Protein AF-A0A2V9QXI5-F1 (afdb_monomer)

Secondary structure (DSSP, 8-state):
------PPP------HHHHHHHHHHHHTTS-SSHHHHHHHHHHHHHHHHHHHHHHHHHHHHHHH--HHHHHHHHHHHHHHHHHHTTS-TTS--

pLDDT: mean 85.5, std 11.97, range [40.94, 96.19]

Radius of gyration: 21.85 Å; Cα contacts (8 Å, |Δi|>4): 19; chains: 1; bounding box: 49×32×50 Å

Mean predicted aligned error: 10.43 Å

Structure (mmCIF, N/CA/C/O backbone):
data_AF-A0A2V9QXI5-F1
#
_entry.id   AF-A0A2V9QXI5-F1
#
loop_
_atom_site.group_PDB
_atom_site.id
_atom_site.type_symbol
_atom_site.label_atom_id
_atom_site.label_alt_id
_atom_site.label_comp_id
_atom_site.label_asym_id
_atom_site.label_entity_id
_atom_site.label_seq_id
_atom_site.pdbx_PDB_ins_code
_atom_site.Cartn_x
_atom_site.Cartn_y
_atom_site.Cartn_z
_atom_site.occupancy
_atom_site.B_iso_or_equiv
_atom_site.auth_seq_id
_atom_site.auth_comp_id
_atom_site.auth_asym_id
_atom_site.auth_atom_id
_atom_site.pdbx_PDB_model_num
ATOM 1 N N . MET A 1 1 ? 11.722 20.630 18.377 1.00 40.94 1 MET A N 1
ATOM 2 C CA . MET A 1 1 ? 10.455 20.048 18.875 1.00 40.94 1 MET A CA 1
ATOM 3 C C . MET A 1 1 ? 9.533 19.887 17.679 1.00 40.94 1 MET A C 1
ATOM 5 O O . MET A 1 1 ? 9.136 20.896 17.113 1.00 40.94 1 MET A O 1
ATOM 9 N N . GLY A 1 2 ? 9.298 18.654 17.221 1.00 48.69 2 GLY A N 1
ATOM 10 C CA . GLY A 1 2 ? 8.417 18.399 16.077 1.00 48.69 2 GLY A CA 1
ATOM 11 C C . GLY A 1 2 ?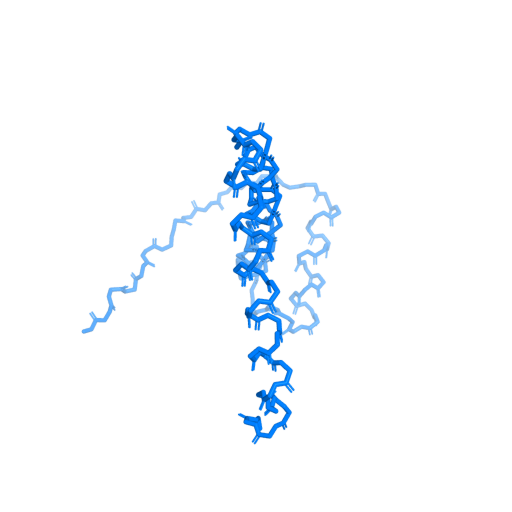 6.988 18.813 16.416 1.00 48.69 2 GLY A C 1
ATOM 12 O O . GLY A 1 2 ? 6.475 18.456 17.476 1.00 48.69 2 GLY A O 1
ATOM 13 N N . THR A 1 3 ? 6.366 19.609 15.555 1.00 51.19 3 THR A N 1
ATOM 14 C CA . THR A 1 3 ? 4.961 19.985 15.688 1.00 51.19 3 THR A CA 1
ATOM 15 C C . THR A 1 3 ? 4.120 18.708 15.631 1.00 51.19 3 THR A C 1
ATOM 17 O O . THR A 1 3 ? 4.146 17.983 14.639 1.00 51.19 3 THR A O 1
ATOM 20 N N . LYS A 1 4 ? 3.397 18.382 16.713 1.00 57.47 4 LYS A N 1
ATOM 21 C CA . LYS A 1 4 ? 2.376 17.324 16.672 1.00 57.47 4 LYS A CA 1
ATOM 22 C C . LYS A 1 4 ? 1.386 17.717 15.579 1.00 57.47 4 LYS A C 1
ATOM 24 O O . LYS A 1 4 ? 0.682 18.711 15.739 1.00 57.47 4 LYS A O 1
ATOM 29 N N . ALA A 1 5 ? 1.379 16.980 14.470 1.00 65.56 5 ALA A N 1
ATOM 30 C CA . ALA A 1 5 ? 0.465 17.229 13.368 1.00 65.56 5 ALA A CA 1
ATOM 31 C C . ALA A 1 5 ? -0.973 17.217 13.904 1.00 65.56 5 ALA A C 1
ATOM 33 O O . ALA A 1 5 ? -1.417 16.243 14.517 1.00 65.56 5 ALA A O 1
ATOM 34 N N . THR A 1 6 ? -1.686 18.327 13.729 1.00 74.12 6 THR A N 1
ATOM 35 C CA . THR A 1 6 ? -3.068 18.464 14.181 1.00 74.12 6 THR A CA 1
ATOM 36 C C . THR A 1 6 ? -3.935 17.522 13.353 1.00 74.12 6 THR A C 1
ATOM 38 O O . THR A 1 6 ? -4.162 17.756 12.167 1.00 74.12 6 THR A O 1
ATOM 41 N N . ARG A 1 7 ? -4.392 16.419 13.953 1.00 77.88 7 ARG A N 1
ATOM 42 C CA . ARG A 1 7 ? -5.213 15.424 13.256 1.00 77.88 7 ARG A CA 1
ATOM 43 C C . ARG A 1 7 ? -6.595 16.009 12.963 1.00 77.88 7 ARG A C 1
ATOM 45 O O . ARG A 1 7 ? -7.295 16.440 13.881 1.00 77.88 7 ARG A O 1
ATOM 52 N N . ALA A 1 8 ? -6.994 16.008 11.693 1.00 84.06 8 ALA A N 1
ATOM 53 C CA . ALA A 1 8 ? -8.333 16.424 11.297 1.00 84.06 8 ALA A CA 1
ATOM 54 C C . ALA A 1 8 ? -9.378 15.446 11.857 1.00 84.06 8 ALA A C 1
ATOM 56 O O . ALA A 1 8 ? -9.210 14.226 11.780 1.00 84.06 8 ALA A O 1
ATOM 57 N N . LYS A 1 9 ? -10.467 15.979 12.420 1.00 87.00 9 LYS A N 1
ATOM 58 C CA . LYS A 1 9 ? -11.622 15.162 12.804 1.00 87.00 9 LYS A CA 1
ATOM 59 C C . LYS A 1 9 ? -12.385 14.792 11.537 1.00 87.00 9 LYS A C 1
ATOM 61 O O . LYS A 1 9 ? -12.847 15.677 10.824 1.00 87.00 9 LYS A O 1
ATOM 66 N N . LEU A 1 10 ? -12.523 13.497 11.284 1.00 85.69 10 LEU A N 1
ATOM 67 C CA . LEU A 1 10 ? -13.279 12.965 10.158 1.00 85.69 10 LEU A CA 1
ATOM 68 C C . LEU A 1 10 ? -14.521 12.253 10.696 1.00 85.69 10 LEU A C 1
ATOM 70 O O . LEU A 1 10 ? -14.408 11.367 11.540 1.00 85.69 10 LEU A O 1
ATOM 74 N N . SER A 1 11 ? -15.696 12.642 10.208 1.00 88.69 11 SER A N 1
ATOM 75 C CA . SER A 1 11 ? -16.935 11.894 10.409 1.00 88.69 11 SER A CA 1
ATOM 76 C C . SER A 1 11 ? -17.348 11.343 9.054 1.00 88.69 11 SER A C 1
ATOM 78 O O . SER A 1 11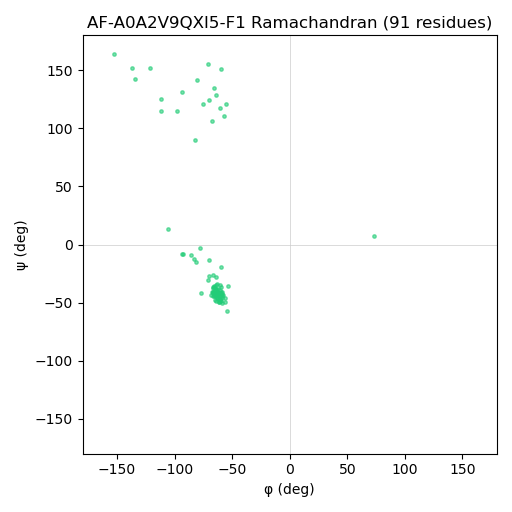 ? -17.602 12.113 8.131 1.00 88.69 11 SER A O 1
ATOM 80 N N . THR A 1 12 ? -17.338 10.021 8.909 1.00 87.62 12 THR A N 1
ATOM 81 C CA . THR A 1 12 ? -17.683 9.346 7.657 1.00 87.62 12 THR A CA 1
ATOM 82 C C . THR A 1 12 ? -18.561 8.135 7.932 1.00 87.62 12 THR A C 1
ATOM 84 O O . THR A 1 12 ? -18.479 7.530 9.002 1.00 87.62 12 THR A O 1
ATOM 87 N N . THR A 1 13 ? -19.402 7.786 6.962 1.00 93.38 13 THR A N 1
ATOM 88 C CA . THR A 1 13 ? -20.205 6.562 7.007 1.00 93.38 13 THR A CA 1
ATOM 89 C C . THR A 1 13 ? -19.448 5.461 6.283 1.00 93.38 13 THR A C 1
ATOM 91 O O . THR A 1 13 ? -18.975 5.656 5.166 1.00 93.38 13 THR A O 1
ATOM 94 N N . VAL A 1 14 ? -19.338 4.299 6.916 1.00 92.50 14 VAL A N 1
ATOM 95 C CA . VAL A 1 14 ? -18.693 3.116 6.342 1.00 92.50 14 VAL A CA 1
ATOM 96 C C . VAL A 1 14 ? -19.679 1.959 6.293 1.00 92.50 14 VAL A C 1
ATOM 98 O O . VAL A 1 14 ? -20.591 1.876 7.116 1.00 92.50 14 VAL A O 1
ATOM 101 N N . ALA A 1 15 ? -19.484 1.053 5.336 1.00 95.44 15 ALA A N 1
ATOM 102 C CA . ALA A 1 15 ? -20.221 -0.202 5.296 1.00 95.44 15 ALA A CA 1
ATOM 103 C C . ALA A 1 15 ? -19.971 -1.020 6.576 1.00 95.44 15 ALA A C 1
ATOM 105 O O . ALA A 1 15 ? -18.903 -0.937 7.191 1.00 95.44 15 ALA A O 1
ATOM 106 N N . HIS A 1 16 ? -20.955 -1.832 6.965 1.00 95.75 16 HIS A N 1
ATOM 107 C CA . HIS A 1 16 ? -20.886 -2.625 8.194 1.00 95.75 16 HIS A CA 1
ATOM 108 C C . HIS A 1 16 ? -19.677 -3.575 8.210 1.00 95.75 16 HIS A C 1
ATOM 110 O O . HIS A 1 16 ? -18.963 -3.666 9.204 1.00 95.75 16 HIS A O 1
ATOM 116 N N . GLU A 1 17 ? -19.408 -4.224 7.082 1.00 95.62 17 GLU A N 1
ATOM 117 C CA . GLU A 1 17 ? -18.248 -5.092 6.852 1.00 95.62 17 GLU A CA 1
ATOM 118 C C . GLU A 1 17 ? -16.902 -4.372 7.049 1.00 95.62 17 GLU A C 1
ATOM 120 O O . GLU A 1 17 ? -16.011 -4.898 7.719 1.00 95.62 17 GLU A O 1
ATOM 125 N N . ASN A 1 18 ? -16.774 -3.123 6.592 1.00 93.69 18 ASN A N 1
ATOM 126 C CA . ASN A 1 18 ? -15.560 -2.328 6.800 1.00 93.69 18 ASN A CA 1
ATOM 127 C C . ASN A 1 18 ? -15.356 -2.005 8.284 1.00 93.69 18 ASN A C 1
ATOM 129 O O . ASN A 1 18 ? -14.239 -2.083 8.796 1.00 93.69 18 ASN A O 1
ATOM 133 N N . LEU A 1 19 ? -16.436 -1.680 9.000 1.00 94.38 19 LEU A N 1
ATOM 134 C CA . LEU A 1 19 ? -16.376 -1.453 10.442 1.00 94.38 19 LEU A CA 1
ATOM 135 C C . LEU A 1 19 ? -15.958 -2.722 11.198 1.00 94.38 19 LEU A C 1
ATOM 137 O O . LEU A 1 19 ? -15.152 -2.639 12.129 1.00 94.38 19 LEU A O 1
ATOM 141 N N . GLN A 1 20 ? -16.470 -3.891 10.799 1.00 96.19 20 GLN A N 1
ATOM 142 C CA . GLN A 1 20 ? -16.059 -5.173 11.375 1.00 96.19 20 GLN A CA 1
ATOM 143 C C . GLN A 1 20 ? -14.565 -5.430 11.164 1.00 96.19 20 GLN A C 1
ATOM 145 O O . GLN A 1 20 ? -13.873 -5.769 12.123 1.00 96.19 20 GLN A O 1
ATOM 150 N N . TYR A 1 21 ? -14.059 -5.214 9.947 1.00 94.00 21 TYR A N 1
ATOM 151 C CA . TYR A 1 21 ? -12.641 -5.371 9.627 1.00 94.00 21 TYR A CA 1
ATOM 152 C C . TYR A 1 21 ? -11.750 -4.463 10.488 1.00 94.00 21 TYR A C 1
ATOM 154 O O . TYR A 1 21 ? -10.831 -4.944 11.153 1.00 94.00 21 TYR A O 1
ATOM 162 N N . LEU A 1 22 ? -12.062 -3.165 10.558 1.00 94.44 22 LEU A N 1
ATOM 163 C CA . LEU A 1 22 ? -11.295 -2.209 11.365 1.00 94.44 22 LEU A CA 1
ATOM 164 C C . LEU A 1 22 ? -11.338 -2.562 12.861 1.00 94.44 22 LEU A C 1
ATOM 166 O O . LEU A 1 22 ? -10.329 -2.481 13.558 1.00 94.44 22 LEU A O 1
ATOM 170 N N . THR A 1 23 ? -12.490 -3.019 13.355 1.00 94.94 23 THR A N 1
ATOM 171 C CA . THR A 1 23 ? -12.632 -3.476 14.745 1.00 94.94 23 THR A CA 1
ATOM 172 C C . THR A 1 23 ? -11.821 -4.746 15.006 1.00 94.94 23 THR A C 1
ATOM 174 O O . THR A 1 23 ? -11.242 -4.897 16.081 1.00 94.94 23 THR A O 1
ATOM 177 N N . ALA A 1 24 ? -11.748 -5.664 14.038 1.00 95.19 24 ALA A N 1
ATOM 178 C CA . ALA A 1 24 ? -10.937 -6.872 14.141 1.00 95.19 24 ALA A CA 1
ATOM 179 C C . ALA A 1 24 ? -9.437 -6.546 14.212 1.00 95.19 24 ALA A C 1
ATOM 181 O O . ALA A 1 24 ? -8.733 -7.152 15.021 1.00 95.19 24 ALA A O 1
ATOM 182 N N . LEU A 1 25 ? -8.959 -5.549 13.455 1.00 93.44 25 LE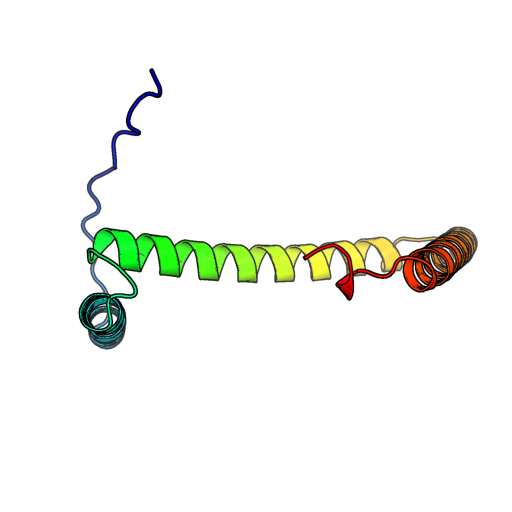U A N 1
ATOM 183 C CA . LEU A 1 25 ? -7.575 -5.065 13.552 1.00 93.44 25 LEU A CA 1
ATOM 184 C C . LEU A 1 25 ? -7.250 -4.577 14.965 1.00 93.44 25 LEU A C 1
ATOM 186 O O . LEU A 1 25 ? -6.255 -5.016 15.543 1.00 93.44 25 LEU A O 1
ATOM 190 N N . VAL A 1 26 ? -8.140 -3.779 15.559 1.00 95.19 26 VAL A N 1
ATOM 191 C CA . VAL A 1 26 ? -7.973 -3.303 16.939 1.00 95.19 26 VAL A CA 1
ATOM 192 C C . VAL A 1 26 ? -7.990 -4.461 17.941 1.00 95.19 26 VAL A C 1
ATOM 194 O O . VAL A 1 26 ? -7.118 -4.558 18.799 1.00 95.19 26 VAL A O 1
ATOM 197 N N . ARG A 1 27 ? -8.937 -5.399 17.813 1.00 95.00 27 ARG A N 1
ATOM 198 C CA . ARG A 1 27 ? -9.032 -6.574 18.702 1.00 95.00 27 ARG A CA 1
ATOM 199 C C . ARG A 1 27 ? -7.817 -7.493 18.618 1.00 95.00 27 ARG A C 1
ATOM 201 O O . ARG A 1 27 ? -7.446 -8.095 19.616 1.00 95.00 27 ARG A O 1
ATOM 208 N N . SER A 1 28 ? -7.220 -7.608 17.435 1.00 94.56 28 SER A N 1
ATOM 209 C CA . SER A 1 28 ? -6.014 -8.411 17.211 1.00 94.56 28 SER A CA 1
ATOM 210 C C . SER A 1 28 ? -4.725 -7.738 17.694 1.00 94.56 28 SER A C 1
ATOM 212 O O . SER A 1 28 ? -3.662 -8.343 17.593 1.00 94.56 28 SER A O 1
ATOM 214 N N . GLY A 1 29 ? -4.799 -6.497 18.193 1.00 92.19 29 GLY A N 1
ATOM 215 C CA . GLY A 1 29 ? -3.637 -5.717 18.622 1.00 92.19 29 GLY A CA 1
ATOM 216 C C . GLY A 1 29 ? -2.784 -5.182 17.470 1.00 92.19 29 GLY A C 1
ATOM 217 O O . GLY A 1 29 ? -1.724 -4.622 17.721 1.00 92.19 29 GLY A O 1
ATOM 218 N N . LYS A 1 30 ? -3.240 -5.330 16.219 1.00 88.81 30 LYS A N 1
ATOM 219 C CA . LYS A 1 30 ? -2.565 -4.767 15.041 1.00 88.81 30 LYS A CA 1
ATOM 220 C C . LYS A 1 30 ? -2.671 -3.244 14.985 1.00 88.81 30 LYS A C 1
ATOM 222 O O . LYS A 1 30 ? -1.778 -2.615 14.454 1.00 88.81 30 LYS A O 1
ATOM 227 N N . ALA A 1 31 ? -3.719 -2.673 15.582 1.00 93.19 31 ALA A N 1
ATOM 228 C CA . ALA A 1 31 ? -3.877 -1.232 15.752 1.00 93.19 31 ALA A CA 1
ATOM 229 C C . ALA A 1 31 ? -4.329 -0.905 17.183 1.00 93.19 31 ALA A C 1
ATOM 231 O O . ALA A 1 31 ? -5.165 -1.607 17.751 1.00 93.19 31 ALA A O 1
ATOM 232 N N . GLY A 1 32 ? -3.828 0.183 17.765 1.00 92.06 32 GLY A N 1
ATOM 233 C CA . GLY A 1 32 ? -4.205 0.652 19.101 1.00 92.06 32 GLY A CA 1
ATOM 234 C C . GLY A 1 32 ? -5.514 1.446 19.134 1.00 92.06 32 GLY A C 1
ATOM 235 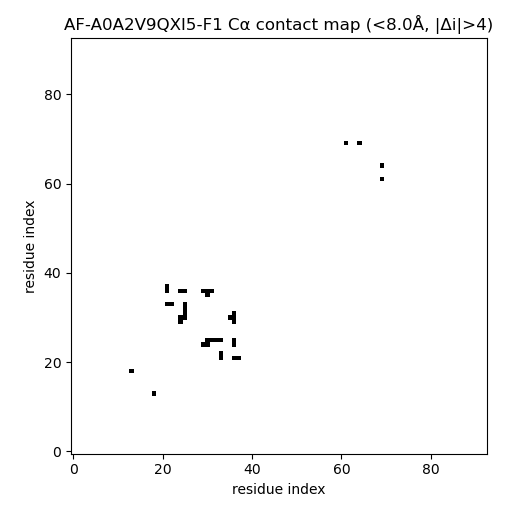O O . GLY A 1 32 ? -6.094 1.656 20.200 1.00 92.06 32 GLY A O 1
ATOM 236 N N . SER A 1 33 ? -6.016 1.891 17.981 1.00 93.38 33 SER A N 1
ATOM 237 C CA . SER A 1 33 ? -7.294 2.599 17.877 1.00 93.38 33 SER A CA 1
ATOM 238 C C . SER A 1 33 ? -7.947 2.417 16.510 1.00 93.38 33 SER A C 1
ATOM 240 O O . SER A 1 33 ? -7.294 2.058 15.534 1.00 93.38 33 SER A O 1
ATOM 242 N N . LEU A 1 34 ? -9.243 2.734 16.411 1.00 91.38 34 LEU A N 1
ATOM 243 C CA . LEU A 1 34 ? -9.943 2.743 15.123 1.00 91.38 34 LEU A CA 1
ATOM 244 C C . LEU A 1 34 ? -9.311 3.742 14.142 1.00 91.38 34 LEU A C 1
ATOM 246 O O . LEU A 1 34 ? -9.255 3.492 12.945 1.00 91.38 34 LEU A O 1
ATOM 250 N N . ALA A 1 35 ? -8.817 4.866 14.661 1.00 90.81 35 ALA A N 1
ATOM 251 C CA . ALA A 1 35 ? -8.170 5.898 13.868 1.00 90.81 35 ALA A CA 1
ATOM 252 C C . ALA A 1 35 ? -6.849 5.386 13.263 1.00 90.81 35 ALA A C 1
ATOM 254 O O . ALA A 1 35 ? -6.583 5.601 12.086 1.00 90.81 35 ALA A O 1
ATOM 255 N N . GLU A 1 36 ? -6.066 4.650 14.048 1.00 92.06 36 GLU A N 1
ATOM 256 C CA . GLU A 1 36 ? -4.834 3.996 13.596 1.00 92.06 36 GLU A CA 1
ATOM 257 C C . GLU A 1 36 ? -5.114 2.860 12.605 1.00 92.06 36 GLU A C 1
ATOM 259 O O . GLU A 1 36 ? -4.466 2.786 11.570 1.00 92.06 36 GLU A O 1
ATOM 264 N N . ALA A 1 37 ? -6.149 2.046 12.841 1.00 93.31 37 ALA A N 1
ATOM 265 C CA . ALA A 1 37 ? -6.563 1.005 11.898 1.00 93.31 37 ALA A CA 1
ATOM 266 C C . ALA A 1 37 ? -6.948 1.583 10.521 1.00 93.31 37 ALA A C 1
ATOM 268 O O . ALA A 1 37 ? -6.680 0.977 9.483 1.00 93.31 37 ALA A O 1
ATOM 269 N N . VAL A 1 38 ? -7.574 2.766 10.502 1.00 92.62 38 VAL A N 1
ATOM 270 C CA . VAL A 1 38 ? -7.874 3.493 9.260 1.00 92.62 38 VAL A CA 1
ATOM 271 C C . VAL A 1 38 ? -6.595 4.001 8.598 1.00 92.62 38 VAL A C 1
ATOM 273 O O . VAL A 1 38 ? -6.459 3.852 7.385 1.00 92.62 38 VAL A O 1
ATOM 276 N N . ASP A 1 39 ? -5.659 4.566 9.366 1.00 91.56 39 ASP A N 1
ATOM 277 C CA . ASP A 1 39 ? -4.378 5.040 8.828 1.00 91.56 39 ASP A CA 1
ATOM 278 C C . ASP A 1 39 ? -3.607 3.887 8.161 1.00 91.56 39 ASP A C 1
ATOM 280 O O . ASP A 1 39 ? -3.142 4.027 7.029 1.00 91.56 39 ASP A O 1
ATOM 284 N N . GLU A 1 40 ? -3.553 2.715 8.800 1.00 91.25 40 GLU A N 1
ATOM 285 C CA . GLU A 1 40 ? -2.930 1.521 8.223 1.00 91.25 40 GLU A CA 1
ATOM 286 C C . GLU A 1 40 ? -3.606 1.080 6.924 1.00 91.25 40 GLU A C 1
ATOM 288 O O . GLU A 1 40 ? -2.930 0.816 5.926 1.00 91.25 40 GLU A O 1
ATOM 293 N N . ALA A 1 41 ? -4.940 1.021 6.906 1.00 91.00 41 ALA A N 1
ATOM 294 C CA . ALA A 1 41 ? -5.688 0.640 5.713 1.00 91.00 41 ALA A CA 1
ATOM 295 C C . ALA A 1 41 ? -5.422 1.601 4.539 1.00 91.00 41 ALA A C 1
ATOM 297 O O . ALA A 1 41 ? -5.220 1.154 3.406 1.00 91.00 41 ALA A O 1
ATOM 298 N N . VAL A 1 42 ? -5.363 2.910 4.807 1.00 90.81 42 VAL A N 1
ATOM 299 C CA . VAL A 1 42 ? -5.037 3.934 3.802 1.00 90.81 42 VAL A CA 1
ATOM 300 C C . VAL A 1 42 ? -3.607 3.773 3.295 1.00 90.81 42 VAL A C 1
ATOM 302 O O . VAL A 1 42 ? -3.379 3.828 2.087 1.00 90.81 42 VAL A O 1
ATOM 305 N N . GLU A 1 43 ? -2.641 3.529 4.176 1.00 92.06 43 GLU A N 1
ATOM 306 C CA . GLU A 1 43 ? -1.253 3.304 3.771 1.00 92.06 43 GLU A CA 1
ATOM 307 C C . GLU A 1 43 ? -1.096 2.034 2.927 1.00 92.06 43 GLU A C 1
ATOM 309 O O . GLU A 1 43 ? -0.374 2.025 1.927 1.00 92.06 43 GLU A O 1
ATOM 314 N N . HIS A 1 44 ? -1.824 0.966 3.252 1.00 90.38 44 HIS A N 1
ATOM 315 C CA . HIS A 1 44 ? -1.864 -0.231 2.415 1.00 90.38 44 HIS A CA 1
ATOM 316 C C . HIS A 1 44 ? -2.423 0.050 1.018 1.00 90.38 44 HIS A C 1
ATOM 318 O O . HIS A 1 44 ? -1.833 -0.400 0.027 1.00 90.38 44 HIS A O 1
ATOM 324 N N . LEU A 1 45 ? -3.513 0.816 0.929 1.00 91.69 45 LEU A N 1
ATOM 325 C CA . LEU A 1 45 ? -4.091 1.223 -0.348 1.00 91.69 45 LEU A CA 1
ATOM 326 C C . LEU A 1 45 ? -3.101 2.069 -1.157 1.00 91.69 45 LEU A C 1
ATOM 328 O O . LEU A 1 45 ? -2.815 1.732 -2.304 1.00 91.69 45 LEU A O 1
ATOM 332 N N . ARG A 1 46 ? -2.495 3.089 -0.539 1.00 92.19 46 ARG A N 1
ATOM 333 C CA . ARG A 1 46 ? -1.492 3.955 -1.177 1.00 92.19 46 ARG A CA 1
ATOM 334 C C . ARG A 1 46 ? -0.315 3.169 -1.728 1.00 92.19 46 ARG A C 1
ATOM 336 O O . ARG A 1 46 ? 0.083 3.378 -2.867 1.00 92.19 46 ARG A O 1
ATOM 343 N N . ARG A 1 47 ? 0.232 2.222 -0.960 1.00 92.81 47 ARG A N 1
ATOM 344 C CA . ARG A 1 47 ? 1.323 1.361 -1.449 1.00 92.81 47 ARG A CA 1
ATOM 345 C C . ARG A 1 47 ? 0.892 0.538 -2.659 1.00 92.81 47 ARG A C 1
ATOM 347 O O . ARG A 1 47 ? 1.684 0.353 -3.578 1.00 92.81 47 ARG A O 1
ATOM 354 N N . SER A 1 48 ? -0.339 0.034 -2.664 1.00 92.88 48 SER A N 1
ATOM 355 C CA . SER A 1 48 ? -0.884 -0.711 -3.802 1.00 92.88 48 SER A CA 1
ATOM 356 C C . SER A 1 48 ? -1.031 0.171 -5.044 1.00 92.88 48 SER A C 1
ATOM 358 O O . SER A 1 48 ? -0.569 -0.196 -6.124 1.00 92.88 48 SER A O 1
ATOM 360 N N . GLU A 1 49 ? -1.606 1.362 -4.884 1.00 93.06 49 GLU A N 1
ATOM 361 C CA . GLU A 1 49 ? -1.779 2.331 -5.965 1.00 93.06 49 GLU A CA 1
ATOM 362 C C . GLU A 1 49 ? -0.442 2.810 -6.520 1.00 93.06 49 GLU A C 1
ATOM 364 O O . GLU A 1 49 ? -0.260 2.793 -7.735 1.00 93.06 49 GLU A O 1
ATOM 369 N N . ASN A 1 50 ? 0.517 3.138 -5.654 1.00 92.81 50 ASN A N 1
ATOM 370 C CA . ASN A 1 50 ? 1.861 3.539 -6.058 1.00 92.81 50 ASN A CA 1
ATOM 371 C C . ASN A 1 50 ? 2.556 2.433 -6.856 1.00 92.81 50 ASN A C 1
ATOM 373 O O . ASN A 1 50 ? 3.153 2.715 -7.890 1.00 92.81 50 ASN A O 1
ATOM 377 N N . ARG A 1 51 ? 2.443 1.164 -6.434 1.00 93.19 51 ARG A N 1
ATOM 378 C CA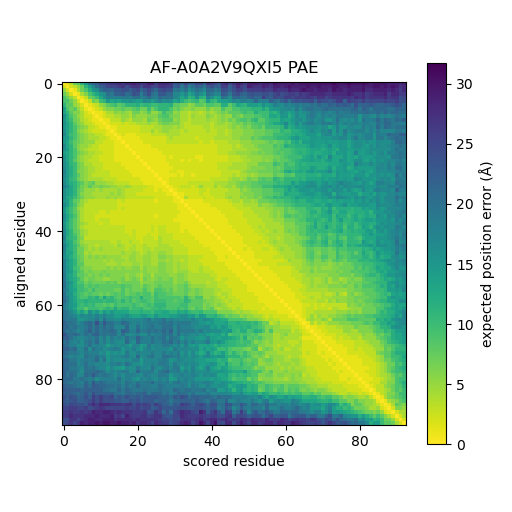 . ARG A 1 51 ? 2.984 0.032 -7.210 1.00 93.19 51 ARG A CA 1
ATOM 379 C C . ARG A 1 51 ? 2.325 -0.087 -8.580 1.00 93.19 51 ARG A C 1
ATOM 381 O O . ARG A 1 51 ? 3.016 -0.322 -9.566 1.00 93.19 51 ARG A O 1
ATOM 388 N N . ARG A 1 52 ? 1.004 0.089 -8.656 1.00 91.56 52 ARG A N 1
ATOM 389 C CA . ARG A 1 52 ? 0.265 0.044 -9.925 1.00 91.56 52 ARG A CA 1
ATOM 390 C C . ARG A 1 52 ? 0.669 1.189 -10.854 1.00 91.56 52 ARG A C 1
ATOM 392 O O . ARG A 1 52 ? 0.864 0.958 -12.042 1.00 91.56 52 ARG A O 1
ATOM 399 N N . GLN A 1 53 ? 0.796 2.402 -10.320 1.00 92.56 53 GLN A N 1
ATOM 400 C CA . GLN A 1 53 ? 1.243 3.575 -11.071 1.00 92.56 53 GLN A CA 1
ATOM 401 C C . GLN A 1 53 ? 2.680 3.407 -11.558 1.00 92.56 53 GLN A C 1
ATOM 403 O O . GLN A 1 53 ? 2.949 3.672 -12.723 1.00 92.56 53 GLN A O 1
ATOM 408 N N . LEU A 1 54 ? 3.575 2.898 -10.707 1.00 93.44 54 LEU A N 1
ATOM 409 C CA . LEU A 1 54 ? 4.952 2.605 -11.089 1.00 93.44 54 LEU A CA 1
ATOM 410 C C . LEU A 1 54 ? 5.001 1.584 -12.228 1.00 93.44 54 LEU A C 1
ATOM 412 O O . LEU A 1 54 ? 5.647 1.841 -13.232 1.00 93.44 54 LEU A O 1
ATOM 416 N N . ALA A 1 55 ? 4.266 0.473 -12.125 1.00 91.25 55 ALA A N 1
ATOM 417 C CA . ALA A 1 55 ? 4.214 -0.532 -13.187 1.00 91.25 55 ALA A CA 1
ATOM 418 C C . ALA A 1 55 ? 3.692 0.041 -14.517 1.00 91.25 55 ALA A C 1
ATOM 420 O O . ALA A 1 55 ? 4.234 -0.266 -15.581 1.00 91.25 55 ALA A O 1
ATOM 421 N N . ALA A 1 56 ? 2.664 0.894 -14.461 1.00 91.19 56 ALA A N 1
ATOM 422 C CA . ALA A 1 56 ? 2.138 1.575 -15.640 1.00 91.19 56 ALA A CA 1
ATOM 423 C C . ALA A 1 56 ? 3.180 2.522 -16.257 1.00 91.19 56 ALA A C 1
ATOM 425 O O . ALA A 1 56 ? 3.450 2.424 -17.450 1.00 91.19 56 ALA A O 1
ATOM 426 N N . ALA A 1 57 ? 3.819 3.364 -15.441 1.00 92.12 57 ALA A N 1
ATOM 427 C CA . ALA A 1 57 ? 4.849 4.299 -15.886 1.00 92.12 57 ALA A CA 1
ATOM 428 C C . ALA A 1 57 ? 6.079 3.580 -16.461 1.00 92.12 57 ALA A C 1
ATOM 430 O O . ALA A 1 57 ? 6.605 3.986 -17.490 1.00 92.12 57 ALA A O 1
ATOM 431 N N . THR A 1 58 ? 6.516 2.477 -15.846 1.00 90.06 58 THR A N 1
ATOM 432 C CA . THR A 1 58 ? 7.599 1.640 -16.376 1.00 90.06 58 THR A CA 1
ATOM 433 C C . THR A 1 58 ? 7.218 1.041 -17.728 1.00 90.06 58 THR A C 1
ATOM 435 O O . THR A 1 58 ? 8.024 1.057 -18.651 1.00 90.06 58 THR A O 1
ATOM 438 N N . THR A 1 59 ? 5.984 0.554 -17.881 1.00 91.50 59 THR A N 1
ATOM 439 C CA . THR A 1 59 ? 5.509 0.009 -19.164 1.00 91.50 59 THR A CA 1
ATOM 440 C C . THR A 1 59 ? 5.509 1.079 -20.255 1.00 91.50 59 THR A C 1
ATOM 442 O O . THR A 1 59 ? 5.996 0.836 -21.357 1.00 91.50 59 THR A O 1
ATOM 445 N N . GLU A 1 60 ? 4.996 2.269 -19.944 1.00 92.69 60 GLU A N 1
ATOM 446 C CA . GLU A 1 60 ? 4.977 3.410 -20.862 1.00 92.69 60 GLU A CA 1
ATOM 447 C C . GLU A 1 60 ? 6.392 3.860 -21.245 1.00 92.69 60 GLU A C 1
ATOM 449 O O . GLU A 1 60 ? 6.669 4.071 -22.424 1.00 92.69 60 GLU A O 1
ATOM 454 N N . TYR A 1 61 ? 7.305 3.921 -20.271 1.00 87.75 61 TYR A N 1
ATOM 455 C CA . TYR A 1 61 ? 8.711 4.234 -20.498 1.00 87.75 61 TYR A CA 1
ATOM 456 C C . TYR A 1 61 ? 9.324 3.299 -21.546 1.00 87.75 61 TYR A C 1
ATOM 458 O O . TYR A 1 61 ? 9.754 3.777 -22.593 1.00 87.75 61 TYR A O 1
ATOM 466 N N . TYR A 1 62 ? 9.276 1.979 -21.335 1.00 87.62 62 TYR A N 1
ATOM 467 C CA . TYR A 1 62 ? 9.841 1.017 -22.288 1.00 87.62 62 TYR A CA 1
ATOM 468 C C . TYR A 1 62 ? 9.140 1.036 -23.653 1.00 87.62 62 TYR A C 1
ATOM 470 O O . TYR A 1 62 ? 9.801 0.868 -24.67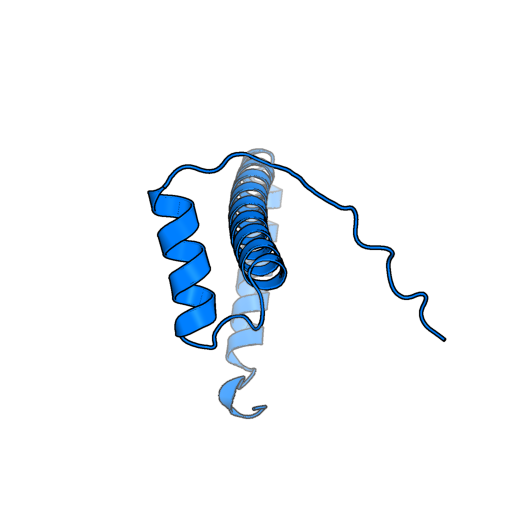4 1.00 87.62 62 TYR A O 1
ATOM 478 N N . ALA A 1 63 ? 7.825 1.275 -23.698 1.00 88.31 63 ALA A N 1
ATOM 479 C CA . ALA A 1 63 ? 7.085 1.391 -24.956 1.00 88.31 63 ALA A CA 1
ATOM 480 C C . ALA A 1 63 ? 7.488 2.629 -25.780 1.00 88.31 63 ALA A C 1
ATOM 482 O O . ALA A 1 63 ? 7.339 2.627 -27.000 1.00 88.31 63 ALA A O 1
ATOM 483 N N . SER A 1 64 ? 7.989 3.678 -25.121 1.00 87.50 64 SER A N 1
ATOM 484 C CA . SER A 1 64 ? 8.419 4.926 -25.763 1.00 87.50 64 SER A CA 1
ATOM 485 C C . SER A 1 64 ? 9.866 4.910 -26.278 1.00 87.50 64 SER A C 1
ATOM 487 O O . SER A 1 64 ? 10.273 5.845 -26.971 1.00 87.50 64 SER A O 1
ATOM 489 N N . LEU A 1 65 ? 10.652 3.877 -25.951 1.00 88.31 65 LEU A N 1
ATOM 490 C CA . LEU A 1 65 ? 12.071 3.810 -26.303 1.00 88.31 65 LEU A CA 1
ATOM 491 C C . LEU A 1 65 ? 12.298 3.366 -27.753 1.00 88.31 65 LEU A C 1
ATOM 493 O O . LEU A 1 65 ? 11.650 2.455 -28.268 1.00 88.31 65 LEU A O 1
ATOM 497 N N . MET A 1 66 ? 13.296 3.982 -28.389 1.00 84.31 66 MET A N 1
ATOM 498 C CA . MET A 1 66 ? 13.824 3.528 -29.677 1.00 84.31 66 MET A CA 1
ATOM 499 C C . MET A 1 66 ? 14.615 2.217 -29.500 1.00 84.31 66 MET A C 1
ATOM 501 O O . MET A 1 66 ? 15.145 1.970 -28.411 1.00 84.31 66 MET A O 1
ATOM 505 N N . PRO A 1 67 ? 14.745 1.380 -30.546 1.00 82.88 67 PRO A N 1
ATOM 506 C CA . PRO A 1 67 ? 15.417 0.079 -30.458 1.00 82.88 67 PRO A CA 1
ATOM 507 C C . PRO A 1 67 ? 16.841 0.131 -29.888 1.00 82.88 67 PRO A C 1
ATOM 509 O O . PRO A 1 67 ? 17.246 -0.766 -29.152 1.00 82.88 67 PRO A O 1
ATOM 512 N N . GLU A 1 68 ? 17.600 1.187 -30.182 1.00 82.81 68 GLU A N 1
ATOM 513 C CA . GLU A 1 68 ? 18.955 1.381 -29.662 1.00 82.81 68 GLU A CA 1
ATOM 514 C C . GLU A 1 68 ? 18.958 1.607 -28.143 1.00 82.81 68 GLU A C 1
ATOM 516 O O . GLU A 1 68 ? 19.773 1.018 -27.434 1.00 82.81 68 GLU A O 1
ATOM 521 N N . ALA A 1 69 ? 18.005 2.391 -27.634 1.00 81.06 69 ALA A N 1
ATOM 522 C CA . ALA A 1 69 ? 17.866 2.669 -26.206 1.00 81.06 69 ALA A CA 1
ATOM 523 C C . ALA A 1 69 ? 17.362 1.445 -25.419 1.00 81.06 69 ALA A C 1
ATOM 525 O O . ALA A 1 69 ? 17.737 1.251 -24.266 1.00 81.06 69 ALA A O 1
ATOM 526 N N . LEU A 1 70 ? 16.562 0.574 -26.047 1.00 83.88 70 LEU A N 1
ATOM 527 C CA . LEU A 1 70 ? 16.165 -0.709 -25.452 1.00 83.88 70 LEU A CA 1
ATOM 528 C C . LEU A 1 70 ? 17.361 -1.648 -25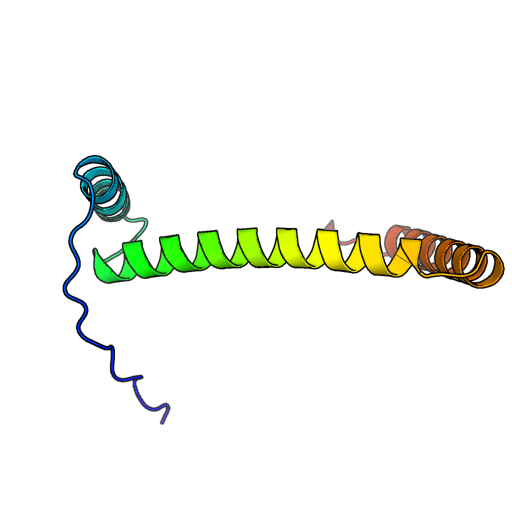.243 1.00 83.88 70 LEU A C 1
ATOM 530 O O . LEU A 1 70 ? 17.425 -2.344 -24.228 1.00 83.88 70 LEU A O 1
ATOM 534 N N . ASN A 1 71 ? 18.310 -1.665 -26.184 1.00 84.75 71 ASN A N 1
ATOM 535 C CA . ASN A 1 71 ? 19.524 -2.471 -26.053 1.00 84.75 71 ASN A CA 1
ATOM 536 C C . ASN A 1 71 ? 20.415 -1.958 -24.914 1.00 84.75 71 ASN A C 1
ATOM 538 O O . ASN A 1 71 ? 20.872 -2.757 -24.100 1.00 84.75 71 ASN A O 1
ATOM 542 N N . GLU A 1 72 ? 20.601 -0.639 -24.813 1.00 85.38 72 GLU A N 1
ATOM 543 C CA . GLU A 1 72 ? 21.374 -0.027 -23.725 1.00 85.38 72 GLU A CA 1
ATOM 544 C C . GLU A 1 72 ? 20.759 -0.332 -22.350 1.00 85.38 72 GLU A C 1
ATOM 546 O O . GLU A 1 72 ? 21.459 -0.750 -21.429 1.00 85.38 72 GLU A O 1
ATOM 551 N N . GLU A 1 73 ? 19.437 -0.229 -22.223 1.00 86.62 73 GLU A N 1
ATOM 552 C CA . GLU A 1 73 ? 18.733 -0.529 -20.975 1.00 86.62 73 GLU A CA 1
ATOM 553 C C . GLU A 1 73 ? 18.831 -2.021 -20.595 1.00 86.62 73 GLU A C 1
ATOM 555 O O . GLU A 1 73 ? 19.017 -2.374 -19.426 1.00 86.62 73 GLU A O 1
ATOM 560 N N . SER A 1 74 ? 18.793 -2.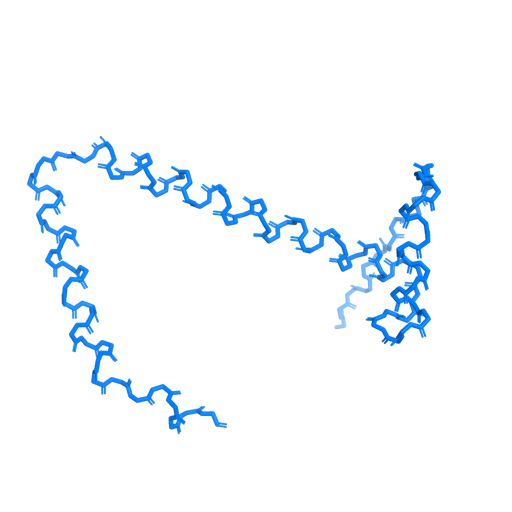921 -21.585 1.00 83.38 74 SER A N 1
ATOM 561 C CA . SER A 1 74 ? 19.066 -4.351 -21.387 1.00 83.38 74 SER A CA 1
ATOM 562 C C . SER A 1 74 ? 20.501 -4.597 -20.901 1.00 83.38 74 SER A C 1
ATOM 564 O O . SER A 1 74 ? 20.726 -5.402 -19.990 1.00 83.38 74 SER A O 1
ATOM 566 N N . ASP A 1 75 ? 21.484 -3.893 -21.459 1.00 89.50 75 ASP A N 1
ATOM 567 C CA . ASP A 1 75 ? 22.886 -4.015 -21.056 1.00 89.50 75 ASP A CA 1
ATOM 568 C C . ASP A 1 75 ? 23.119 -3.507 -19.627 1.00 89.50 75 ASP A C 1
ATOM 570 O O . ASP A 1 75 ? 23.796 -4.174 -18.830 1.00 89.50 75 ASP A O 1
ATOM 574 N N . ILE A 1 76 ? 22.495 -2.382 -19.263 1.00 88.38 76 ILE A N 1
ATOM 575 C CA . ILE A 1 76 ? 22.508 -1.829 -17.903 1.00 88.38 76 ILE A CA 1
ATOM 576 C C . ILE A 1 76 ? 21.872 -2.819 -16.922 1.00 88.38 76 ILE A C 1
ATOM 578 O O . ILE A 1 76 ? 22.494 -3.166 -15.912 1.00 88.38 76 ILE A O 1
ATOM 582 N N . SER A 1 77 ? 20.684 -3.340 -17.237 1.00 86.25 77 SER A N 1
ATOM 583 C CA . SER A 1 77 ? 19.977 -4.324 -16.408 1.00 86.25 77 SER A CA 1
ATOM 584 C C . SER A 1 77 ? 20.816 -5.588 -16.175 1.00 86.25 77 SER A C 1
ATOM 586 O O . SER A 1 77 ? 20.975 -6.056 -15.043 1.00 86.25 77 SER A O 1
ATOM 588 N N . ASN A 1 78 ? 21.472 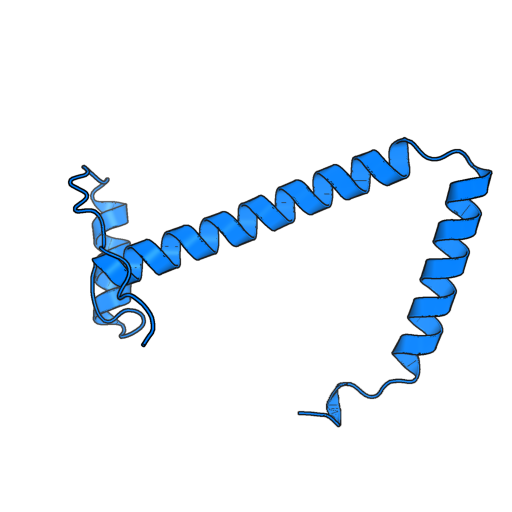-6.095 -17.223 1.00 87.06 78 ASN A N 1
ATOM 589 C CA . ASN A 1 78 ? 22.377 -7.240 -17.122 1.00 87.06 78 ASN A CA 1
ATOM 590 C C . ASN A 1 78 ? 23.637 -6.942 -16.292 1.00 87.06 78 ASN A C 1
ATOM 592 O O . ASN A 1 78 ? 24.128 -7.814 -15.567 1.00 87.06 78 ASN A O 1
ATOM 596 N N . SER A 1 79 ? 24.186 -5.730 -16.381 1.00 88.75 79 SER A N 1
ATOM 597 C CA . SER A 1 79 ? 25.321 -5.291 -15.562 1.00 88.75 79 SER A CA 1
ATOM 598 C C . SER A 1 79 ? 24.957 -5.192 -14.075 1.00 88.75 79 SER A C 1
ATOM 600 O O . SER A 1 79 ? 25.687 -5.704 -13.218 1.00 88.75 79 SER A O 1
ATOM 602 N N . LEU A 1 80 ? 23.788 -4.617 -13.775 1.00 86.81 80 LEU A N 1
ATOM 603 C CA . LEU A 1 80 ? 23.221 -4.531 -12.429 1.00 86.81 80 LEU A CA 1
ATOM 604 C C . LEU A 1 80 ? 22.989 -5.917 -11.836 1.00 86.81 80 LEU A C 1
ATOM 606 O O . LEU A 1 80 ? 23.458 -6.183 -10.733 1.00 86.81 80 LEU A O 1
ATOM 610 N N . ARG A 1 81 ? 22.359 -6.829 -12.588 1.00 85.50 81 ARG A N 1
ATOM 611 C CA . ARG A 1 81 ? 22.128 -8.212 -12.147 1.00 85.50 81 ARG A CA 1
ATOM 612 C C . ARG A 1 81 ? 23.429 -8.916 -11.761 1.00 85.50 81 ARG A C 1
ATOM 614 O O . ARG A 1 81 ? 23.533 -9.446 -10.662 1.00 85.50 81 ARG A O 1
ATOM 621 N N . ARG A 1 82 ? 24.452 -8.855 -12.621 1.00 86.31 82 ARG A N 1
ATOM 622 C CA . ARG A 1 82 ? 25.772 -9.458 -12.347 1.00 86.31 82 ARG A CA 1
ATOM 623 C C . ARG A 1 82 ? 26.493 -8.827 -11.157 1.00 86.31 82 ARG A C 1
ATOM 625 O O . ARG A 1 82 ? 27.331 -9.476 -10.537 1.00 86.31 82 ARG A O 1
ATOM 632 N N . SER A 1 83 ? 26.225 -7.556 -10.870 1.00 84.38 83 SER A N 1
ATOM 633 C CA . SER A 1 83 ? 26.781 -6.870 -9.702 1.00 84.38 83 SER A CA 1
ATOM 634 C C . SER A 1 83 ? 26.045 -7.270 -8.425 1.00 84.38 83 SER A C 1
ATOM 636 O O . SER A 1 83 ? 26.693 -7.555 -7.425 1.00 84.38 83 SER A O 1
ATOM 638 N N . ALA A 1 84 ? 24.715 -7.376 -8.480 1.00 82.75 84 ALA A N 1
ATOM 639 C CA . ALA A 1 84 ? 23.878 -7.818 -7.369 1.00 82.75 84 ALA A CA 1
ATOM 640 C C . ALA A 1 84 ? 24.133 -9.285 -6.983 1.00 82.75 84 ALA A C 1
ATOM 642 O O . ALA A 1 84 ? 24.169 -9.591 -5.801 1.00 82.75 84 ALA A O 1
ATOM 643 N N . GLU A 1 85 ? 24.409 -10.172 -7.946 1.00 80.44 85 GLU A N 1
ATOM 644 C CA . GLU A 1 85 ? 24.808 -11.572 -7.691 1.00 80.44 85 GLU A CA 1
ATOM 645 C C . GLU A 1 85 ? 26.100 -11.699 -6.856 1.00 80.44 85 GLU A C 1
ATOM 647 O O . GLU A 1 85 ? 26.361 -12.749 -6.274 1.00 80.44 85 GLU A O 1
ATOM 652 N N . LYS A 1 86 ? 26.923 -10.644 -6.790 1.00 74.94 86 LYS A N 1
ATOM 653 C CA . LYS A 1 86 ? 28.149 -10.604 -5.975 1.00 74.94 86 LYS A CA 1
ATOM 654 C C . LYS A 1 86 ? 27.929 -10.014 -4.581 1.00 74.94 86 LYS A C 1
ATOM 656 O O . LYS A 1 86 ? 28.862 -10.031 -3.780 1.00 74.94 86 LYS A O 1
ATOM 661 N N . VAL A 1 87 ? 26.747 -9.463 -4.311 1.00 73.06 87 VAL A N 1
ATOM 662 C CA . VAL A 1 87 ? 26.380 -8.896 -3.013 1.00 73.06 87 VAL A CA 1
ATOM 663 C C . VAL A 1 87 ? 25.585 -9.949 -2.251 1.00 73.06 87 VAL A C 1
ATOM 665 O O . VAL A 1 87 ? 24.502 -10.352 -2.666 1.00 73.06 87 VAL A O 1
ATOM 668 N N . ASP A 1 88 ? 26.146 -10.415 -1.139 1.00 66.88 88 ASP A N 1
ATOM 669 C CA . ASP A 1 88 ? 25.474 -11.334 -0.223 1.00 66.88 88 ASP A CA 1
ATOM 670 C C . ASP A 1 88 ? 24.565 -10.533 0.721 1.00 66.88 88 ASP A C 1
ATOM 672 O O . ASP A 1 88 ? 24.995 -10.056 1.772 1.00 66.88 88 ASP A O 1
ATOM 676 N N . PHE A 1 89 ? 23.313 -10.341 0.305 1.00 66.62 89 PHE A N 1
ATOM 677 C CA . PHE A 1 89 ? 22.309 -9.596 1.070 1.00 66.62 89 PHE A CA 1
ATOM 678 C C . PHE A 1 89 ? 21.844 -10.325 2.343 1.00 66.62 89 PHE A C 1
ATOM 680 O O . PHE A 1 89 ? 21.232 -9.692 3.201 1.00 66.62 89 PHE A O 1
ATOM 687 N N . ASP A 1 90 ? 22.161 -11.615 2.499 1.00 66.00 90 ASP A N 1
ATOM 688 C CA . ASP A 1 90 ? 21.813 -12.399 3.691 1.00 66.00 90 ASP A CA 1
ATOM 689 C C . ASP A 1 90 ? 22.826 -12.199 4.833 1.00 66.00 90 ASP A C 1
ATOM 691 O O . ASP A 1 90 ? 22.564 -12.578 5.975 1.00 66.00 90 ASP A O 1
ATOM 695 N N . ARG A 1 91 ? 23.982 -11.578 4.553 1.00 56.09 91 ARG A N 1
ATOM 696 C CA . ARG A 1 91 ? 25.051 -11.333 5.536 1.00 56.09 91 ARG A CA 1
ATOM 697 C C . ARG A 1 91 ? 24.975 -9.963 6.226 1.00 56.09 91 ARG A C 1
ATOM 699 O O . ARG A 1 91 ? 25.741 -9.725 7.159 1.00 56.09 91 ARG A O 1
ATOM 706 N N . GLU A 1 92 ? 24.088 -9.072 5.780 1.00 55.34 92 GLU A N 1
ATOM 707 C CA . GLU A 1 92 ? 23.921 -7.705 6.313 1.00 55.34 92 GLU A CA 1
ATOM 708 C C . GLU A 1 92 ? 22.658 -7.504 7.186 1.00 55.34 92 GLU A C 1
ATOM 710 O O . GLU A 1 92 ? 22.314 -6.365 7.510 1.00 55.34 92 GLU A O 1
ATOM 715 N N . LEU A 1 93 ? 21.988 -8.586 7.608 1.00 47.56 93 LEU A N 1
ATOM 716 C CA . LEU A 1 93 ? 20.883 -8.575 8.586 1.00 47.56 93 LEU A CA 1
ATOM 717 C C . LEU A 1 93 ? 21.297 -9.213 9.918 1.00 47.56 93 LEU A C 1
ATOM 719 O O . LEU A 1 93 ? 20.813 -8.719 10.963 1.00 47.56 93 LEU A O 1
#

Sequence (93 aa):
MGTKATRAKLSTTVAHENLQYLTALVRSGKAGSLAEAVDEAVEHLRRSENRRQLAAATTEYYASLMPEALNEESDISNSLRRSAEKVDFDREL

Solvent-accessible surface area (backbone atoms only — not comparable to full-atom values): 5679 Å² total; per-residue (Å²): 130,82,78,79,76,82,78,79,89,80,87,81,92,74,58,69,68,58,52,50,52,38,50,49,35,33,75,71,66,78,16,96,36,68,70,49,29,48,51,53,53,50,50,54,49,49,55,51,50,52,51,52,50,48,54,50,52,54,51,53,52,64,72,72,50,54,75,69,56,51,52,51,52,51,50,50,52,52,51,52,50,63,52,50,76,72,54,69,74,84,78,80,119

Foldseek 3Di:
DDDPPDDDDDDDDDDPVVVVVLVVCCVVVVAVDSVRSVVVVVVVVVVVVVVVVVVVVVVVVLVPDDPVVNVVVVVVVVVVVVVVVPDPPVVPD

Nearest PDB structures (foldseek):
  7vp2-assembly1_B  TM=6.295E-01  e=4.831E+00  Arabidopsis thaliana
  7vp5-assembly1_B  TM=6.328E-01  e=5.598E+00  Arabidopsis thaliana
  5zkt-assembly1_A  TM=6.244E-01  e=6.487E+00  Oryza sativa Japonica Group
  7vp4-assembly3_J  TM=6.250E-01  e=8.093E+00  Arabidopsis thaliana